Protein 5OL9 (pdb70)

Structure (mmCIF, N/CA/C/O backbone):
data_5OL9
#
_entry.id   5OL9
#
_cell.len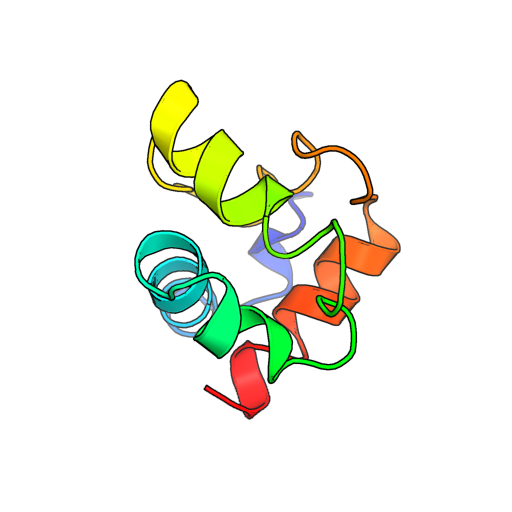gth_a   47.670
_cell.length_b   47.670
_cell.length_c   93.400
_cell.angle_alpha   90.00
_cell.angle_beta   90.00
_cell.angle_gamma   90.00
#
_symmetry.space_group_name_H-M   'P 43 21 2'
#
loop_
_entity.id
_entity.type
_entity.pdbx_description
1 polymer 'Transcription elongation factor, mitochondrial'
2 non-polymer 'ACETATE ION'
3 water water
#
loop_
_atom_site.group_PDB
_atom_site.id
_atom_site.type_symbol
_atom_site.label_atom_id
_atom_site.label_alt_id
_atom_site.label_comp_id
_atom_site.label_asym_id
_atom_site.label_entity_id
_atom_site.label_seq_id
_atom_site.pdbx_PDB_ins_code
_atom_site.Cartn_x
_atom_site.Cartn_y
_atom_site.Cartn_z
_atom_site.occupancy
_atom_site.B_iso_or_equiv
_atom_site.auth_seq_id
_atom_site.auth_comp_id
_atom_site.auth_asym_id
_atom_site.auth_atom_id
_atom_site.pdbx_PDB_model_num
ATOM 1 N N . PRO A 1 23 ? 37.440 23.707 -2.487 1.00 70.37 57 PRO A N 1
ATOM 2 C CA . PRO A 1 23 ? 38.043 22.482 -1.957 1.00 67.43 57 PRO A CA 1
ATOM 3 C C . PRO A 1 23 ? 39.029 21.876 -2.945 1.00 61.34 57 PRO A C 1
ATOM 4 O O . PRO A 1 23 ? 39.737 20.935 -2.593 1.00 63.58 57 PRO A O 1
ATOM 8 N N . GLU A 1 24 ? 39.060 22.401 -4.173 1.00 84.38 58 GLU A N 1
ATOM 9 C CA . GLU A 1 24 ? 40.077 21.975 -5.130 1.00 75.84 58 GLU A CA 1
ATOM 10 C C . GLU A 1 24 ? 41.476 22.265 -4.613 1.00 49.91 58 GLU A C 1
ATOM 11 O O . GLU A 1 24 ? 42.437 21.584 -4.990 1.00 41.90 58 GLU A O 1
ATOM 23 N N . ASN A 1 25 ? 41.616 23.278 -3.764 1.00 42.85 59 ASN A N 1
ATOM 24 C CA . ASN A 1 25 ? 42.900 23.646 -3.189 1.00 30.92 59 ASN A CA 1
ATOM 25 C C . ASN A 1 25 ? 43.039 23.158 -1.753 1.00 25.52 59 ASN A C 1
ATOM 26 O O . ASN A 1 25 ? 44.007 23.516 -1.069 1.00 30.13 59 ASN A O 1
ATOM 37 N N . ALA A 1 26 ? 42.126 22.308 -1.309 1.00 26.64 60 ALA A N 1
ATOM 38 C CA . ALA A 1 26 ? 42.152 21.853 0.065 1.00 29.33 60 ALA A CA 1
ATOM 39 C C . ALA A 1 26 ? 43.308 20.894 0.310 1.00 26.43 60 ALA A C 1
ATOM 40 O O . ALA A 1 26 ? 43.724 20.123 -0.560 1.00 24.32 60 ALA A O 1
ATOM 47 N N . LEU A 1 27 ? 43.813 20.951 1.539 1.00 23.17 61 LEU A N 1
ATOM 48 C CA . LEU A 1 27 ? 44.779 19.984 2.028 1.00 22.30 61 LEU A CA 1
ATOM 49 C C . LEU A 1 27 ? 44.329 18.559 1.729 1.00 20.30 61 LEU A C 1
ATOM 50 O O . LEU A 1 27 ? 45.141 17.687 1.395 1.00 21.46 61 LEU A O 1
ATOM 66 N N . ASP A 1 28 ? 43.028 18.310 1.833 1.00 19.68 62 ASP A N 1
ATOM 67 C CA . ASP A 1 28 ? 42.482 16.975 1.616 1.00 19.03 62 ASP A CA 1
ATOM 68 C C . ASP A 1 28 ? 42.786 16.437 0.229 1.00 21.11 62 ASP A C 1
ATOM 69 O O . ASP A 1 28 ? 42.808 15.214 0.035 1.00 21.93 62 ASP A O 1
ATOM 78 N N . LYS A 1 29 ? 43.000 17.317 -0.755 1.00 20.09 63 LYS A N 1
ATOM 79 C CA . LYS A 1 29 ? 43.263 16.846 -2.110 1.00 21.62 63 LYS A CA 1
ATOM 80 C C . LYS A 1 29 ? 44.624 16.184 -2.256 1.00 21.42 63 LYS A C 1
ATOM 81 O O . LYS A 1 29 ? 44.896 15.585 -3.304 1.00 23.36 63 LYS A O 1
ATOM 100 N N . LEU A 1 30 ? 45.479 16.278 -1.254 1.00 19.87 64 LEU A N 1
ATOM 101 C CA . LEU A 1 30 ? 46.748 15.583 -1.256 1.00 19.69 64 LEU A CA 1
ATOM 102 C C . LEU A 1 30 ? 46.611 14.101 -0.930 1.00 21.27 64 LEU A C 1
ATOM 103 O O . LEU A 1 30 ? 47.615 13.384 -1.003 1.00 22.52 64 LEU A O 1
ATOM 119 N N . PHE A 1 31 ? 45.399 13.630 -0.585 1.00 21.31 65 PHE A N 1
ATOM 120 C CA . PHE A 1 31 ? 45.153 12.262 -0.154 1.00 23.17 65 PHE A CA 1
ATOM 121 C C . PHE A 1 31 ? 44.009 11.677 -0.965 1.00 21.60 65 PHE A C 1
ATOM 122 O O . PHE A 1 31 ? 43.085 12.388 -1.375 1.00 24.29 65 PHE A O 1
ATOM 139 N N . SER A 1 32 ? 44.040 10.364 -1.167 1.00 21.70 66 SER A N 1
ATOM 140 C CA . SER A 1 32 ? 42.879 9.726 -1.771 1.00 24.21 66 SER A CA 1
ATOM 141 C C . SER A 1 32 ? 41.732 9.681 -0.761 1.00 21.01 66 SER A C 1
ATOM 142 O O . SER A 1 32 ? 41.918 9.898 0.443 1.00 20.60 66 SER A O 1
ATOM 150 N N . SER A 1 33 ? 40.524 9.376 -1.242 1.00 25.90 67 SER A N 1
ATOM 151 C CA A SER A 1 33 ? 39.368 9.290 -0.352 0.59 26.11 67 SER A CA 1
ATOM 152 C CA B SER A 1 33 ? 39.374 9.300 -0.346 0.41 26.51 67 SER A CA 1
ATOM 153 C C . SER A 1 33 ? 39.584 8.241 0.726 1.00 23.53 67 SER A C 1
ATOM 154 O O . SER A 1 33 ? 39.255 8.461 1.893 1.00 22.01 67 SER A O 1
ATOM 169 N N . GLU A 1 34 ? 40.152 7.102 0.362 1.00 24.73 68 GLU A N 1
ATOM 170 C CA . GLU A 1 34 ? 40.375 6.062 1.361 1.00 27.35 68 GLU A CA 1
ATOM 171 C C . GLU A 1 34 ? 41.453 6.466 2.359 1.00 24.63 68 GLU A C 1
ATOM 172 O O . GLU A 1 34 ? 41.344 6.145 3.548 1.00 24.80 68 GLU A O 1
ATOM 184 N N . GLN A 1 35 ? 42.516 7.129 1.898 1.00 23.21 69 GLN A N 1
ATOM 185 C CA . GLN A 1 35 ? 43.548 7.609 2.817 1.00 21.42 69 GLN A CA 1
ATOM 186 C C . GLN A 1 35 ? 42.962 8.619 3.789 1.00 16.70 69 GLN A C 1
ATOM 187 O O . GLN A 1 35 ? 43.204 8.562 5.002 1.00 17.51 69 GLN A O 1
ATOM 201 N N . GLN A 1 36 ? 42.167 9.547 3.272 1.00 17.86 70 GLN A N 1
ATOM 202 C CA . GLN A 1 36 ? 41.503 10.542 4.097 1.00 18.10 70 GLN A CA 1
ATOM 203 C C . GLN A 1 36 ? 40.622 9.881 5.137 1.00 16.63 70 GLN A C 1
ATOM 204 O O . GLN A 1 36 ? 40.668 10.235 6.321 1.00 16.00 70 GLN A O 1
ATOM 218 N N . ALA A 1 37 ? 39.819 8.904 4.725 1.00 18.36 71 ALA A N 1
ATOM 219 C CA . ALA A 1 37 ? 38.945 8.223 5.679 1.00 21.78 71 ALA A CA 1
ATOM 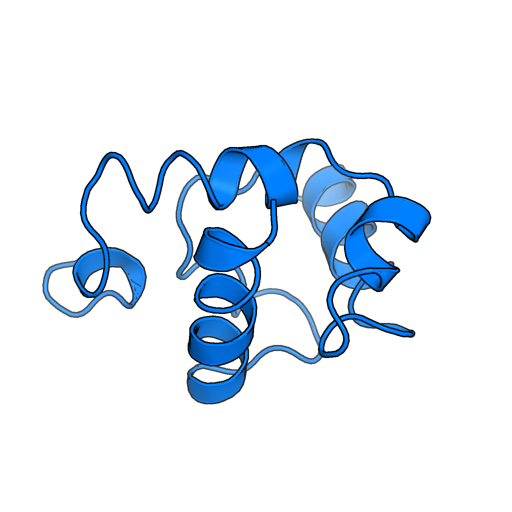220 C C . ALA A 1 37 ? 39.741 7.558 6.787 1.00 20.00 71 ALA A C 1
ATOM 221 O O . ALA A 1 37 ? 39.321 7.563 7.951 1.00 19.66 71 ALA A O 1
ATOM 228 N N . SER A 1 38 ? 40.878 6.960 6.446 1.00 18.40 72 SER A N 1
ATOM 229 C CA A SER A 1 38 ? 41.653 6.260 7.462 0.20 20.51 72 SER A CA 1
ATOM 230 C CA B SER A 1 38 ? 41.697 6.266 7.439 0.48 19.86 72 SER A CA 1
ATOM 231 C CA C SER A 1 38 ? 41.691 6.264 7.440 0.32 20.14 72 SER A CA 1
ATOM 232 C C . SER A 1 38 ? 42.224 7.236 8.478 1.00 16.72 72 SER A C 1
ATOM 233 O O . SER A 1 38 ? 42.219 6.942 9.692 1.00 17.87 72 SER A O 1
ATOM 255 N N . ILE A 1 39 ? 42.693 8.402 8.024 1.00 14.92 73 ILE A N 1
ATOM 256 C CA . ILE A 1 39 ? 43.228 9.395 8.944 1.00 13.07 73 ILE A CA 1
ATOM 257 C C . ILE A 1 39 ? 42.108 9.960 9.804 1.00 13.85 73 ILE A C 1
ATOM 258 O O . ILE A 1 39 ? 42.262 10.092 11.030 1.00 13.95 73 ILE A O 1
ATOM 274 N N . LEU A 1 40 ? 40.979 10.323 9.189 1.00 15.76 74 LEU A N 1
ATOM 275 C CA . LEU A 1 40 ? 39.869 10.886 9.947 1.00 16.23 74 LEU A CA 1
ATOM 276 C C . LEU A 1 40 ? 39.399 9.916 11.012 1.00 15.92 74 LEU A C 1
ATOM 277 O O . LEU A 1 40 ? 39.026 10.337 12.112 1.00 16.01 74 LEU A O 1
ATOM 293 N N . HIS A 1 41 ? 39.396 8.617 10.712 1.00 16.40 75 HIS A N 1
ATOM 294 C CA . HIS A 1 41 ? 38.934 7.647 11.697 1.00 17.22 75 HIS A CA 1
ATOM 295 C C . HIS A 1 41 ? 39.777 7.750 12.963 1.00 18.09 75 HIS A C 1
ATOM 296 O O . HIS A 1 41 ? 39.252 7.764 14.090 1.00 16.79 75 HIS A O 1
ATOM 310 N N . VAL A 1 42 ? 41.092 7.837 12.803 1.00 15.99 76 VAL A N 1
ATOM 311 C CA . VAL A 1 42 ? 41.979 7.939 13.961 1.00 14.28 76 VAL A CA 1
ATOM 312 C C . VAL A 1 42 ? 41.736 9.246 14.691 1.00 15.21 76 VAL A C 1
ATOM 313 O O . VAL A 1 42 ? 41.602 9.272 15.926 1.00 15.29 76 VAL A O 1
ATOM 326 N N . LEU A 1 43 ? 41.669 10.355 13.956 1.00 14.31 77 LEU A N 1
ATOM 327 C CA . LEU A 1 43 ? 41.471 11.646 14.599 1.00 15.89 77 LEU A CA 1
ATOM 328 C C . LEU A 1 43 ? 40.169 11.676 15.378 1.00 15.07 77 LEU A C 1
ATOM 329 O O . LEU A 1 43 ? 40.060 12.397 16.373 1.00 17.09 77 LEU A O 1
ATOM 345 N N . ASN A 1 44 ? 39.179 10.897 14.967 1.00 15.11 78 ASN A N 1
ATOM 346 C CA . ASN A 1 44 ? 37.859 10.961 15.564 1.00 15.30 78 ASN A CA 1
ATOM 347 C C . ASN A 1 44 ? 37.631 9.930 16.655 1.00 17.85 78 ASN A C 1
ATOM 348 O O . ASN A 1 44 ? 36.622 10.020 17.375 1.00 20.77 78 ASN A O 1
ATOM 359 N N . THR A 1 45 ? 38.528 8.971 16.817 1.00 16.06 79 THR A N 1
ATOM 360 C CA . THR A 1 45 ? 38.306 7.893 17.772 1.00 17.74 79 THR A CA 1
ATOM 361 C C . THR A 1 45 ? 39.453 7.655 18.726 1.00 16.60 79 THR A C 1
ATOM 362 O O . THR A 1 45 ? 39.218 7.095 19.793 1.00 19.21 79 THR A O 1
ATOM 373 N N . ALA A 1 46 ? 40.663 8.087 18.429 1.00 14.86 80 ALA A N 1
ATOM 374 C CA . ALA A 1 46 ? 41.798 7.747 19.281 1.00 15.48 80 ALA A CA 1
ATOM 375 C C . ALA A 1 46 ? 41.784 8.558 20.574 1.00 14.93 80 ALA A C 1
ATOM 376 O O . ALA A 1 46 ? 41.364 9.704 20.603 1.00 15.84 80 ALA A O 1
ATOM 383 N N . SER A 1 47 ? 42.253 7.932 21.657 1.00 15.20 81 SER A N 1
ATOM 384 C CA . SER A 1 47 ? 42.469 8.640 22.911 1.00 15.93 81 SER A CA 1
ATOM 385 C C . SER A 1 47 ? 43.727 9.518 22.828 1.00 15.77 81 SER A C 1
ATOM 386 O O . SER A 1 47 ? 44.545 9.416 21.914 1.00 15.24 81 SER A O 1
ATOM 394 N N . THR A 1 48 ? 43.911 10.408 23.809 1.00 16.64 82 THR A N 1
ATOM 395 C CA . THR A 1 48 ? 45.140 11.193 23.827 1.00 17.05 82 THR A CA 1
ATOM 396 C C . THR A 1 48 ? 46.357 10.290 23.907 1.00 17.94 82 THR A C 1
ATOM 397 O O . THR A 1 48 ? 47.365 10.546 23.244 1.00 20.03 82 THR A O 1
ATOM 408 N N . LYS A 1 49 ? 46.281 9.213 24.696 1.00 19.12 83 LYS A N 1
ATOM 409 C CA . LYS A 1 49 ? 47.402 8.283 24.803 1.00 20.93 83 LYS A CA 1
ATOM 410 C C . LYS A 1 49 ? 47.721 7.640 23.454 1.00 20.56 83 LYS A C 1
ATOM 411 O O . LYS A 1 49 ? 48.894 7.524 23.065 1.00 22.84 83 LYS A O 1
ATOM 430 N N . GLU A 1 50 ? 46.691 7.212 22.728 1.00 18.29 84 GLU A N 1
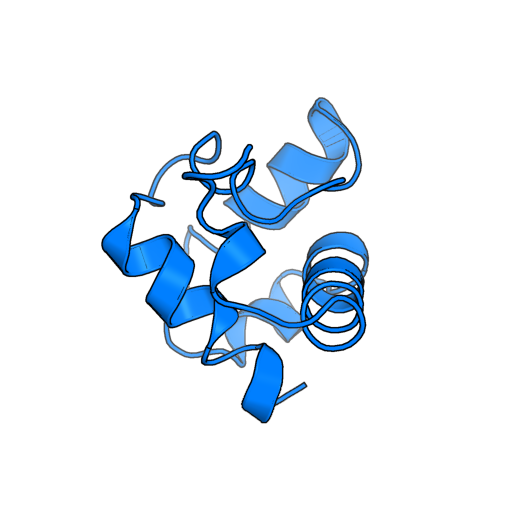ATOM 431 C CA . GLU A 1 50 ? 46.888 6.625 21.412 1.00 18.33 84 GLU A CA 1
ATOM 432 C C . GLU A 1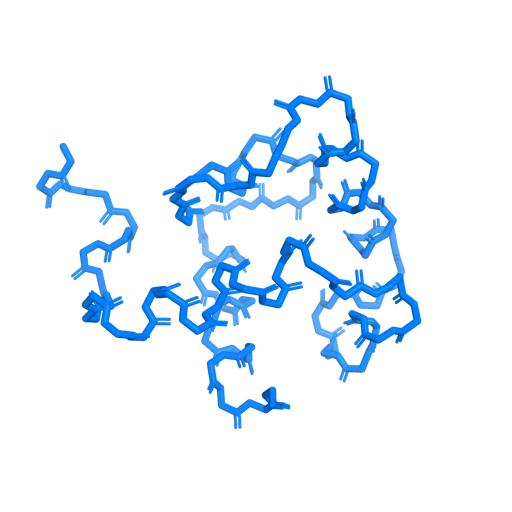 50 ? 47.451 7.646 20.439 1.00 17.60 84 GLU A C 1
ATOM 433 O O . GLU A 1 50 ? 48.331 7.313 19.626 1.00 20.74 84 GLU A O 1
ATOM 445 N N . LEU A 1 51 ? 46.967 8.890 20.494 1.00 15.77 85 LEU A N 1
ATOM 446 C CA . LEU A 1 51 ? 47.498 9.909 19.592 1.00 15.55 85 LEU A CA 1
ATOM 447 C C . LEU A 1 51 ? 48.960 10.214 19.888 1.00 18.11 85 LEU A C 1
ATOM 448 O O . LEU A 1 51 ? 49.726 10.529 18.971 1.00 18.32 85 LEU A O 1
ATOM 464 N N . GLU A 1 52 ? 49.371 10.146 21.147 1.00 20.10 86 GLU A N 1
ATOM 465 C CA . GLU A 1 52 ? 50.748 10.465 21.485 1.00 22.30 86 GLU A CA 1
ATOM 466 C C . GLU A 1 52 ? 51.731 9.432 20.972 1.00 23.07 86 GLU A C 1
ATOM 467 O O . GLU A 1 52 ? 52.939 9.686 21.015 1.00 27.26 86 GLU A O 1
ATOM 479 N N . ALA A 1 53 ? 51.255 8.291 20.486 1.00 23.27 87 ALA A N 1
ATOM 480 C CA . ALA A 1 53 ? 52.127 7.364 19.776 1.00 26.17 87 ALA A CA 1
ATOM 481 C C . ALA A 1 53 ? 52.653 7.943 18.468 1.00 24.68 87 ALA A C 1
ATOM 482 O O . ALA A 1 53 ? 53.712 7.519 17.995 1.00 28.05 87 ALA A O 1
ATOM 489 N N . PHE A 1 54 ? 51.960 8.913 17.890 1.00 20.51 88 PHE A N 1
ATOM 490 C CA . PHE A 1 54 ? 52.468 9.649 16.737 1.00 17.88 88 PHE A CA 1
ATOM 491 C C . PHE A 1 54 ? 53.342 10.769 17.280 1.00 18.66 88 PHE A C 1
ATOM 492 O O . PHE A 1 54 ? 52.852 11.676 17.949 1.00 18.57 88 PHE A O 1
ATOM 509 N N . ARG A 1 55 ? 54.649 10.711 17.000 1.00 17.25 89 ARG A N 1
ATOM 510 C CA . ARG A 1 55 ? 55.606 11.589 17.657 1.00 18.41 89 ARG A CA 1
ATOM 511 C C . ARG A 1 55 ? 55.234 13.067 17.568 1.00 19.54 89 ARG A C 1
ATOM 512 O O . ARG A 1 55 ? 55.446 13.834 18.512 1.00 19.94 89 ARG A O 1
ATOM 533 N N . LEU A 1 56 ? 54.744 13.509 16.413 1.00 18.31 90 LEU A N 1
ATOM 534 C CA . LEU A 1 56 ? 54.403 14.912 16.244 1.00 17.62 90 LEU A CA 1
ATOM 535 C C . LEU A 1 56 ? 53.245 15.366 17.110 1.00 17.65 90 LEU A C 1
ATOM 536 O O . LEU A 1 56 ? 53.035 16.582 17.240 1.00 20.12 90 LEU A O 1
ATOM 552 N N . LEU A 1 57 ? 52.488 14.441 17.675 1.00 16.16 91 LEU A N 1
ATOM 553 C CA . LEU A 1 57 ? 51.336 14.789 18.503 1.00 16.72 91 LEU A CA 1
ATOM 554 C C . LEU A 1 57 ? 51.638 14.708 19.984 1.00 19.12 91 LEU A C 1
ATOM 555 O O . LEU A 1 57 ? 50.755 14.988 20.798 1.00 19.19 91 LEU A O 1
ATOM 571 N N . ARG A 1 58 ? 52.857 14.359 20.377 1.00 18.22 92 ARG A N 1
ATOM 572 C CA A ARG A 1 58 ? 53.132 14.237 21.797 0.54 22.22 92 ARG A CA 1
ATOM 573 C CA B ARG A 1 58 ? 53.125 14.230 21.795 0.46 22.39 92 ARG A CA 1
ATOM 574 C C . ARG A 1 58 ? 52.939 15.588 22.461 1.00 22.44 92 ARG A C 1
ATOM 575 O O . ARG A 1 58 ? 53.303 16.629 21.912 1.00 21.08 92 ARG A O 1
ATOM 614 N N . GLY A 1 59 ? 52.314 15.575 23.631 1.00 23.69 93 GLY A N 1
ATOM 615 C CA . GLY A 1 59 ? 52.089 16.814 24.340 1.00 25.09 93 GLY A CA 1
ATOM 616 C C . GLY A 1 59 ? 50.739 17.435 24.077 1.00 19.67 93 GLY A C 1
ATOM 617 O O . GLY A 1 59 ? 49.729 16.742 23.936 1.00 20.71 93 GLY A O 1
ATOM 621 N N . ARG A 1 60 ? 50.720 18.763 23.998 1.00 18.78 94 ARG A N 1
ATOM 622 C CA . ARG A 1 60 ? 49.455 19.484 23.920 1.00 16.64 94 ARG A CA 1
ATOM 623 C C . ARG A 1 60 ? 48.645 19.170 22.661 1.00 18.04 94 ARG A C 1
ATOM 624 O O . ARG A 1 60 ? 47.416 19.225 22.707 1.00 17.62 94 ARG A O 1
ATOM 645 N N . ARG A 1 61 ? 49.294 18.879 21.519 1.00 15.83 95 ARG A N 1
ATOM 646 C CA . ARG A 1 61 ? 48.536 18.636 20.296 1.00 15.18 95 ARG A CA 1
ATOM 647 C C . ARG A 1 61 ? 47.532 17.502 20.467 1.00 14.91 95 ARG A C 1
ATOM 648 O O . ARG A 1 61 ? 46.430 17.564 19.926 1.00 14.87 95 ARG A O 1
ATOM 669 N N . SER A 1 62 ? 47.905 16.439 21.171 1.00 15.57 96 SER A N 1
ATOM 670 C CA A SER A 1 62 ? 46.987 15.317 21.332 0.43 15.31 96 SER A CA 1
ATOM 671 C CA B SER A 1 62 ? 47.000 15.307 21.355 0.57 15.09 96 SER A CA 1
ATOM 672 C C . SER A 1 62 ? 45.753 15.715 22.132 1.00 16.22 96 SER A C 1
ATOM 673 O O . SER A 1 62 ? 44.621 15.413 21.732 1.00 16.36 96 SER A O 1
ATOM 688 N N . ILE A 1 63 ? 45.948 16.409 23.258 1.00 17.04 97 ILE A N 1
ATOM 689 C CA . ILE A 1 63 ? 44.829 16.925 24.036 1.00 19.46 97 ILE A CA 1
ATOM 690 C C . ILE A 1 63 ? 43.965 17.853 23.194 1.00 16.95 97 ILE A C 1
ATOM 691 O O . ILE A 1 63 ? 42.729 17.847 23.288 1.00 17.89 97 ILE A O 1
ATOM 696 N N . ASN A 1 64 ? 44.607 18.690 22.381 1.00 16.70 98 ASN A N 1
ATOM 697 C C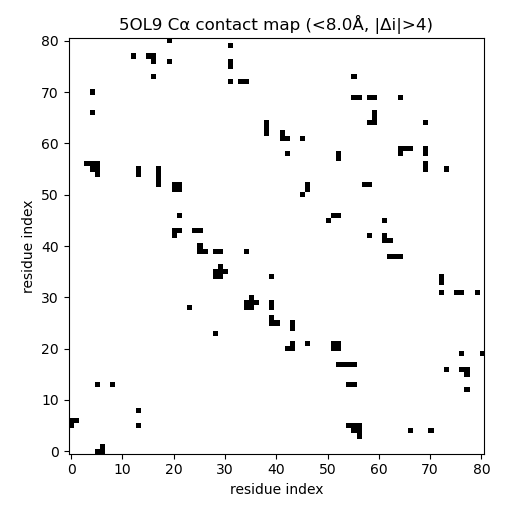A . ASN A 1 64 ? 43.869 19.645 21.560 1.00 16.69 98 ASN A CA 1
ATOM 698 C C . ASN A 1 64 ? 42.953 18.952 20.558 1.00 15.12 98 ASN A C 1
ATOM 699 O O . ASN A 1 64 ? 41.804 19.365 20.366 1.00 16.91 98 ASN A O 1
ATOM 710 N N . ILE A 1 65 ? 43.429 17.882 19.938 1.00 14.44 99 ILE A N 1
ATOM 711 C CA . ILE A 1 65 ? 42.598 17.158 18.986 1.00 14.63 99 ILE A CA 1
ATOM 712 C C . ILE A 1 65 ? 41.371 16.611 19.680 1.00 14.33 99 ILE A C 1
ATOM 713 O O . ILE A 1 65 ? 40.238 16.803 19.222 1.00 17.10 99 ILE A O 1
ATOM 729 N N . VAL A 1 66 ? 41.569 15.956 20.833 1.00 15.65 100 VAL A N 1
ATOM 730 C CA . VAL A 1 66 ? 40.457 15.313 21.514 1.00 18.69 100 VAL A CA 1
ATOM 731 C C . VAL A 1 66 ? 39.466 16.353 22.023 1.00 18.65 100 VAL A C 1
ATOM 732 O O . VAL A 1 66 ? 38.254 16.187 21.873 1.00 20.12 100 VAL A O 1
ATOM 745 N N . GLU A 1 67 ? 39.953 17.452 22.614 1.00 20.07 101 GLU A N 1
ATOM 746 C CA . GLU A 1 67 ? 39.038 18.467 23.122 1.00 20.62 101 GLU A CA 1
ATOM 747 C C . GLU A 1 67 ? 38.324 19.191 21.994 1.00 21.45 101 GLU A C 1
ATOM 748 O O . GLU A 1 67 ? 37.142 19.521 22.114 1.00 22.33 101 GLU A O 1
ATOM 760 N N . HIS A 1 68 ? 39.018 19.448 20.886 1.00 19.49 102 HIS A N 1
ATOM 761 C CA . HIS A 1 68 ? 38.349 20.115 19.776 1.00 20.27 102 HIS A CA 1
ATOM 762 C C . HIS A 1 68 ? 37.227 19.251 19.230 1.00 18.64 102 HIS A C 1
ATOM 763 O O . HIS A 1 68 ? 36.123 19.752 18.967 1.00 21.54 102 HIS A O 1
ATOM 777 N N . ARG A 1 69 ? 37.471 17.951 19.072 1.00 20.11 103 ARG A N 1
ATOM 778 C CA . ARG A 1 69 ? 36.413 17.112 18.534 1.00 21.21 103 ARG A CA 1
ATOM 779 C C . ARG A 1 69 ? 35.236 17.006 19.494 1.00 23.50 103 ARG A C 1
ATOM 780 O O . ARG A 1 69 ? 34.103 16.793 19.056 1.00 26.15 103 ARG A O 1
ATOM 801 N N . GLU A 1 70 ? 35.482 17.147 20.795 1.00 25.38 104 GLU A N 1
ATOM 802 C CA . GLU A 1 70 ? 34.376 17.125 21.748 1.00 26.92 104 GLU A CA 1
ATOM 803 C C . GLU A 1 70 ? 33.572 18.423 21.728 1.00 28.26 104 GLU A C 1
ATOM 804 O O . GLU A 1 70 ? 32.345 18.386 21.861 1.00 31.21 104 GLU A O 1
ATOM 816 N N . ASN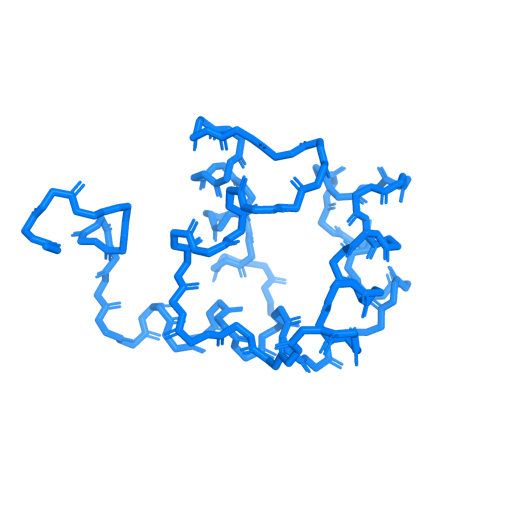 A 1 71 ? 34.215 19.580 21.541 1.00 25.65 105 ASN A N 1
ATOM 817 C CA . ASN A 1 71 ? 33.478 20.842 21.583 1.00 27.51 105 ASN A CA 1
ATOM 818 C C . ASN A 1 71 ? 32.930 21.274 20.237 1.00 26.25 105 ASN A C 1
ATOM 819 O O . ASN A 1 71 ? 31.972 22.056 20.197 1.00 30.11 105 ASN A O 1
ATOM 830 N N . PHE A 1 72 ? 33.527 20.808 19.154 1.00 23.34 106 PHE A N 1
ATOM 831 C CA . PHE A 1 72 ? 33.124 21.207 17.817 1.00 23.26 106 PHE A CA 1
ATOM 832 C C . PHE A 1 72 ? 32.661 20.037 16.964 1.00 26.13 106 PHE A C 1
ATOM 833 O O . PHE A 1 72 ? 32.080 20.271 15.895 1.00 30.62 106 PHE A O 1
ATOM 850 N N . GLY A 1 73 ? 32.861 18.801 17.411 1.00 23.94 107 GLY A N 1
ATOM 851 C CA . GLY A 1 73 ? 32.409 17.647 16.673 1.00 26.41 107 GLY A CA 1
ATOM 852 C C . GLY A 1 73 ? 33.521 16.935 15.933 1.00 21.20 107 GLY A C 1
ATOM 853 O O . GLY A 1 73 ? 34.635 17.455 15.781 1.00 20.42 107 GLY A O 1
ATOM 857 N N . PRO A 1 74 ? 33.233 15.725 15.441 1.00 17.89 108 PRO A N 1
ATOM 858 C CA . PRO A 1 74 ? 34.234 14.962 14.687 1.00 17.76 108 PRO A CA 1
ATOM 859 C C . PRO A 1 74 ? 34.693 15.701 13.439 1.00 16.88 108 PRO A C 1
ATOM 860 O O . PRO A 1 74 ? 33.916 16.416 12.799 1.00 18.07 108 PRO A O 1
ATOM 871 N N . PHE A 1 75 ? 35.950 15.479 13.089 1.00 16.31 109 PHE A N 1
ATOM 872 C CA . PHE A 1 75 ? 36.510 16.080 11.890 1.00 16.11 109 PHE A CA 1
ATOM 873 C C . PHE A 1 75 ? 35.864 15.456 10.660 1.00 16.04 109 PHE A C 1
ATOM 874 O O . PHE A 1 75 ? 35.841 14.230 10.517 1.00 17.12 109 PHE A O 1
ATOM 891 N N . GLN A 1 76 ? 35.339 16.303 9.769 1.00 17.24 110 GLN A N 1
ATOM 892 C CA . GLN A 1 76 ? 34.741 15.872 8.508 1.00 16.80 110 GLN A CA 1
ATOM 893 C C . GLN A 1 76 ? 35.725 15.953 7.350 1.00 17.54 110 GLN A C 1
ATOM 894 O O . GLN A 1 76 ? 35.436 15.425 6.265 1.00 19.45 110 GLN A O 1
ATOM 908 N N . ASN A 1 77 ? 36.860 16.613 7.561 1.00 16.90 111 ASN A N 1
ATOM 909 C CA . ASN A 1 77 ? 37.901 16.749 6.553 1.00 15.46 111 ASN A CA 1
ATOM 910 C C . ASN A 1 77 ? 39.190 17.074 7.286 1.00 16.67 111 ASN A C 1
ATOM 911 O O . ASN A 1 77 ? 39.177 17.436 8.472 1.00 17.18 111 ASN A O 1
ATOM 922 N N . LEU A 1 78 ? 40.311 16.912 6.589 1.00 17.40 112 LEU A N 1
ATOM 923 C CA . LEU A 1 78 ? 41.615 17.117 7.198 1.00 16.89 112 LEU A CA 1
ATOM 924 C C . LEU A 1 78 ? 41.968 18.585 7.319 1.00 17.31 112 LEU A C 1
ATOM 925 O O . LEU A 1 78 ? 42.670 18.964 8.272 1.00 18.54 112 LEU A O 1
ATOM 941 N N . GLU A 1 79 ? 41.504 19.411 6.392 1.00 18.13 113 GLU A N 1
ATOM 942 C CA . GLU A 1 79 ? 41.737 20.846 6.504 1.00 19.31 113 GLU A CA 1
ATOM 943 C C . GLU A 1 79 ? 41.258 21.399 7.832 1.00 19.96 113 GLU A C 1
ATOM 944 O O . GLU A 1 79 ? 41.842 22.359 8.352 1.00 22.33 113 GLU A O 1
ATOM 956 N N . SER A 1 80 ? 40.206 20.805 8.404 1.00 21.11 114 SER A N 1
ATOM 957 C CA A SER A 1 80 ? 39.670 21.329 9.653 0.41 23.77 114 SER A CA 1
ATOM 958 C CA B SER A 1 80 ? 39.644 21.251 9.676 0.59 24.69 114 SER A CA 1
ATOM 959 C C . SER A 1 80 ? 40.643 21.201 10.825 1.00 20.09 114 SER A C 1
ATOM 960 O O . SER A 1 80 ? 40.437 21.869 11.845 1.00 23.88 114 SER A O 1
ATOM 975 N N . LEU A 1 81 ? 41.691 20.388 10.711 1.00 19.93 115 LEU A N 1
ATOM 976 C CA . LEU A 1 81 ? 42.728 20.370 11.731 1.00 18.03 115 LEU A CA 1
ATOM 977 C C . LEU A 1 81 ? 43.410 21.729 11.882 1.00 21.83 115 LEU A C 1
ATOM 978 O O . LEU A 1 81 ? 43.943 22.026 12.963 1.00 21.23 115 LEU A O 1
ATOM 994 N N . MET A 1 82 ? 43.385 22.572 10.850 1.00 22.41 116 MET A N 1
ATOM 995 C CA A MET A 1 82 ? 43.973 23.890 11.029 0.72 24.84 116 MET A CA 1
ATOM 996 C CA B MET A 1 82 ? 43.904 23.939 10.940 0.28 25.48 116 MET A CA 1
ATOM 997 C C . MET A 1 82 ? 43.166 24.776 11.964 1.00 24.98 116 MET A C 1
ATOM 998 O O . MET A 1 82 ? 43.638 25.864 12.317 1.00 27.78 116 MET A O 1
ATOM 1007 N N . ASN A 1 83 ? 41.977 24.350 12.372 1.00 23.66 117 ASN A N 1
ATOM 1008 C CA . ASN A 1 83 ? 41.198 25.083 13.360 1.00 26.01 117 ASN A CA 1
ATOM 1009 C C . ASN A 1 83 ? 41.621 24.758 14.777 1.00 23.10 117 ASN A C 1
ATOM 1010 O O . ASN A 1 83 ? 41.094 25.364 15.719 1.00 26.76 117 ASN A O 1
ATOM 1021 N N . VAL A 1 84 ? 42.565 23.849 14.937 1.00 20.44 118 VAL A N 1
ATOM 1022 C CA . VAL A 1 84 ? 42.985 23.379 16.243 1.00 20.56 118 VAL A CA 1
ATOM 1023 C C . VAL A 1 84 ? 44.267 24.111 16.609 1.00 21.09 118 VAL A C 1
ATOM 1024 O O . VAL A 1 84 ? 45.199 24.141 15.7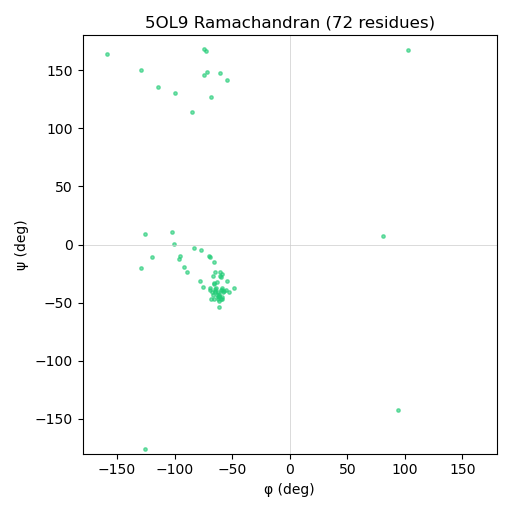93 1.00 20.64 118 VAL A O 1
ATOM 1037 N N . PRO A 1 85 ? 44.364 24.694 17.802 1.00 21.73 119 PRO A N 1
ATOM 1038 C CA . PRO A 1 85 ? 45.615 25.333 18.210 1.00 23.25 119 PRO A CA 1
ATOM 1039 C C . PRO A 1 85 ? 46.791 24.375 18.099 1.00 20.06 119 PRO A C 1
ATOM 1040 O O . PRO A 1 85 ? 46.679 23.177 18.384 1.00 18.94 119 PRO A O 1
ATOM 1051 N N . LEU A 1 86 ? 47.929 24.924 17.661 1.00 21.17 120 LEU A N 1
ATOM 1052 C CA . LEU A 1 86 ? 49.209 24.234 17.463 1.00 20.44 120 LEU A CA 1
ATOM 1053 C C . LEU A 1 86 ? 49.278 23.481 16.143 1.00 20.45 120 LEU A C 1
ATOM 1054 O O . LEU A 1 86 ? 50.247 22.749 15.913 1.00 22.38 120 LEU A O 1
ATOM 1070 N N . PHE A 1 87 ? 48.291 23.634 15.270 1.00 19.74 121 PHE A N 1
ATOM 1071 C CA . PHE A 1 87 ? 48.343 23.071 13.934 1.00 18.79 121 PHE A CA 1
ATOM 1072 C C . PHE A 1 87 ? 48.391 24.215 12.929 1.00 24.55 121 PHE A C 1
ATOM 1073 O O . PHE A 1 87 ? 47.712 25.234 13.089 1.00 29.68 121 PHE A O 1
ATOM 1090 N N . LYS A 1 88 ? 49.263 24.075 11.941 1.00 24.28 122 LYS A N 1
ATOM 1091 C CA . LYS A 1 88 ? 49.322 24.967 10.796 1.00 26.08 122 LYS A CA 1
ATOM 1092 C C . LYS A 1 88 ? 49.219 24.091 9.556 1.00 27.90 122 LYS A C 1
ATOM 1093 O O . LYS A 1 88 ? 49.037 22.882 9.655 1.00 24.23 122 LYS A O 1
ATOM 1112 N N . TYR A 1 89 ? 49.332 24.686 8.372 1.00 28.69 123 TYR A N 1
ATOM 1113 C CA . TYR A 1 89 ? 49.209 23.877 7.159 1.00 30.73 123 TYR A CA 1
ATOM 1114 C C . TYR A 1 89 ? 50.293 22.804 7.093 1.00 28.62 123 TYR A C 1
ATOM 1115 O O . TYR A 1 89 ? 50.000 21.619 6.931 1.00 25.95 123 TYR A O 1
ATOM 1133 N N . LYS A 1 90 ? 51.555 23.198 7.220 1.00 31.70 124 LYS A N 1
ATOM 1134 C CA . LYS A 1 90 ? 52.644 22.238 7.059 1.00 29.67 124 LYS A CA 1
ATOM 1135 C C . LYS A 1 90 ? 52.569 21.155 8.118 1.00 33.33 124 LYS A C 1
ATOM 1136 O O . LYS A 1 90 ? 52.653 19.960 7.816 1.00 31.02 124 LYS A O 1
ATOM 1155 N N . SER A 1 91 ? 52.379 21.554 9.368 1.00 30.27 125 SER A N 1
ATOM 1156 C CA . SER A 1 91 ? 52.306 20.566 10.432 1.00 27.57 125 SER A CA 1
ATOM 1157 C C . SER A 1 91 ? 51.082 19.674 10.290 1.00 26.47 125 SER A C 1
ATOM 1158 O O . SER A 1 91 ? 51.127 18.490 10.641 1.00 29.07 125 SER A O 1
ATOM 1166 N N . THR A 1 92 ? 49.969 20.205 9.794 1.00 25.02 126 THR A N 1
ATOM 1167 C CA . THR A 1 92 ? 48.824 19.339 9.553 1.00 22.96 126 THR A CA 1
ATOM 1168 C C . THR A 1 92 ? 49.158 18.257 8.530 1.00 23.20 126 THR A C 1
ATOM 1169 O O . THR A 1 92 ? 48.816 17.084 8.738 1.00 22.35 126 THR A O 1
ATOM 1180 N N . VAL A 1 93 ? 49.833 18.623 7.434 1.00 23.77 127 VAL A N 1
ATOM 1181 C CA . VAL A 1 93 ? 50.186 17.630 6.420 1.00 25.49 127 VAL A CA 1
ATOM 1182 C C . VAL A 1 93 ? 51.094 16.577 7.024 1.00 23.84 127 VAL A C 1
ATOM 1183 O O . VAL A 1 93 ? 50.940 15.376 6.771 1.00 23.57 127 VAL A O 1
ATOM 1196 N N . GLN A 1 94 ? 52.060 17.007 7.819 1.00 27.04 128 GLN A N 1
ATOM 1197 C CA . GLN A 1 94 ? 53.016 16.065 8.381 1.00 25.98 128 GLN A CA 1
ATOM 1198 C C . GLN A 1 94 ? 52.348 15.120 9.380 1.00 25.56 128 GLN A C 1
ATOM 1199 O O . GLN A 1 94 ? 52.631 13.916 9.388 1.00 24.67 128 GLN A O 1
ATOM 1213 N N . VAL A 1 95 ? 51.447 15.646 10.214 1.00 23.88 129 VAL A N 1
ATOM 1214 C CA . VAL A 1 95 ? 50.681 14.800 11.134 1.00 23.29 129 VAL A CA 1
ATOM 1215 C C . VAL A 1 95 ? 49.865 13.780 10.352 1.00 22.34 129 VAL A C 1
ATOM 1216 O O . VAL A 1 95 ? 49.846 12.587 10.684 1.00 23.07 129 VAL A O 1
ATOM 1229 N N . CYS A 1 96 ? 49.173 14.229 9.299 1.00 22.66 130 CYS A N 1
ATOM 1230 C CA . CYS A 1 96 ? 48.305 13.318 8.561 1.00 21.15 130 CYS A CA 1
ATOM 1231 C C . CYS A 1 96 ? 49.138 12.238 7.888 1.00 22.01 130 CYS A C 1
ATOM 1232 O O . CYS A 1 96 ? 48.740 11.070 7.835 1.00 21.91 130 CYS A O 1
ATOM 1240 N N . ASN A 1 97 ? 50.315 12.609 7.373 1.00 25.86 131 ASN A N 1
ATOM 1241 C CA . ASN A 1 97 ? 51.162 11.619 6.728 1.00 24.45 131 ASN A CA 1
ATOM 1242 C C . ASN A 1 97 ? 51.605 10.571 7.735 1.00 24.00 131 ASN A C 1
ATOM 1243 O O . ASN A 1 97 ? 51.629 9.371 7.432 1.00 25.87 131 ASN A O 1
ATOM 1254 N N . SER A 1 98 ? 51.881 10.989 8.973 1.00 24.20 132 SER A N 1
ATOM 1255 C CA A SER A 1 98 ? 52.292 10.038 9.992 0.51 24.94 132 SER A CA 1
ATOM 1256 C CA B SER A 1 98 ? 52.300 10.025 9.985 0.36 24.95 132 SER A CA 1
ATOM 1257 C CA C SER A 1 98 ? 52.295 10.035 9.999 0.13 26.03 132 SER A CA 1
ATOM 1258 C C . SER A 1 98 ? 51.147 9.116 10.403 1.00 25.48 132 SER A C 1
ATOM 1259 O O . SER A 1 98 ? 51.340 7.910 10.583 1.00 25.65 132 SER A O 1
ATOM 1281 N N . ILE A 1 99 ? 49.938 9.662 10.555 1.00 23.47 133 ILE A N 1
ATOM 1282 C CA . ILE A 1 99 ? 48.807 8.816 10.942 1.00 23.49 133 ILE A CA 1
ATOM 1283 C C . ILE A 1 99 ? 48.510 7.812 9.842 1.00 23.71 133 ILE A C 1
ATOM 1284 O O . ILE A 1 99 ? 48.191 6.644 10.093 1.00 24.62 133 ILE A O 1
ATOM 1300 N N . LEU A 1 100 ? 48.601 8.261 8.599 1.00 23.26 134 LEU A N 1
ATOM 1301 C CA . LEU A 1 100 ? 48.314 7.389 7.476 1.00 23.83 134 LEU A CA 1
ATOM 1302 C C . LEU A 1 100 ? 49.166 6.128 7.521 1.00 25.17 134 LEU A C 1
ATOM 1303 O O . LEU A 1 100 ? 48.684 5.036 7.218 1.00 26.09 134 LEU A O 1
ATOM 1319 N N . HIS A 1 101 ? 50.429 6.251 7.912 1.00 25.62 135 HIS A N 1
ATOM 1320 C CA . HIS A 1 101 ? 51.355 5.131 7.814 1.00 27.16 135 HIS A CA 1
ATOM 1321 C C . HIS A 1 101 ? 51.422 4.279 9.065 1.00 35.37 135 HIS A C 1
ATOM 1322 O O . HIS A 1 101 ? 51.869 3.128 8.990 1.00 38.12 135 HIS A O 1
ATOM 1336 N N . HIS A 1 102 ? 50.997 4.798 10.208 1.00 34.52 136 HIS A N 1
ATOM 1337 C CA . HIS A 1 102 ? 51.319 4.148 11.469 1.00 36.62 136 HIS A CA 1
ATOM 1338 C C . HIS A 1 102 ? 50.081 3.858 12.299 1.00 32.05 136 HIS A C 1
ATOM 1339 O O . HIS A 1 102 ? 50.211 3.453 13.461 1.00 39.93 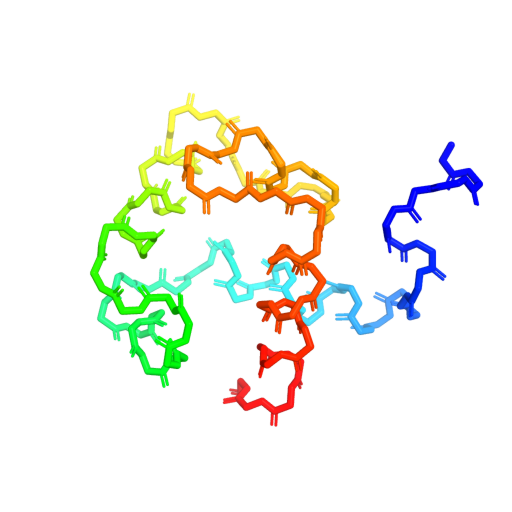136 HIS A O 1
ATOM 1348 N N . HIS A 1 103 ? 48.894 4.041 11.742 1.00 30.54 137 HIS A N 1
ATOM 1349 C CA . HIS A 1 103 ? 47.676 3.661 12.445 1.00 46.00 137 HIS A CA 1
ATOM 1350 C C . HIS A 1 103 ? 47.479 2.148 12.387 1.00 56.45 137 HIS A C 1
ATOM 1351 O O . HIS A 1 103 ? 46.834 1.567 13.262 1.00 63.79 137 HIS A O 1
#

Secondary structure (DSSP, 8-state):
-TTSGGGGS-HHHHHHHHHHHHH--HHHHTTSGGGTTHHHHHHHHHHHHH-S-SSSGGGGGSTT--HHHHHHHHHHHHHH-

Foldseek 3Di:
DCPAPQVVDDPVLFVQLLVCLQDPALVRLVVQVLCNDPNSVQSVVCCVVPNRDPGLSCSCVTPPDDSVSSNVSSVSSSVPD

Sequence (81 aa):
PENALDKLFSSSEQQASSSILHVLNTASTKELEAFRLLRRGRRSSINIVEHRENFGPFQNLESSLMMNVPLFKYKSTVQVCNSSSILHHH

Solvent-accessible surface area: 5230 Å² total; per-residue (Å²): 138,152,144,15,0,18,134,110,28,58,96,144,71,44,56,26,0,20,116,16,0,39,84,9,52,48,172,100,0,64,87,17,154,75,0,139,36,185,54,0,102,29,0,21,85,24,37,122,96,161,25,83,6,131,58,0,55,24,0,72,106,2,88,97,8,159,104,154,17,0,39,86,1,0,76,27,0,36,127,142,127

B-factor: mean 30.3, std 16.67, range [13.07, 129.22]

GO terms:
  GO:0042645 mitochondrial nucleoid (C, IDA)
  GO:0005759 mitochondrial matrix (C, IDA)
  GO:0003711 transcription elongation factor activity (F, IDA)
  GO:1990904 ribonucleoprotein complex (C, IDA)
  GO:0002082 regulation of oxidative phosphorylation (P, IMP)
  GO:1903109 positive regulation of mitochondrial transcription (P, IMP)
  GO:0005515 protein binding (F, IPI)
  GO:0005739 mitochondrion (C, HTP)
  GO:0005739 mitochondrion (C, IDA)
  GO:0003723 RNA binding (F, HDA)

Radius of gyration: 11.32 Å; Cα contacts (8 Å, |Δi|>4): 89; chains: 1; bounding box: 23×22×30 Å

Nearest PDB structures (foldseek):
  5ol9-assembly1_A  TM=1.013E+00  e=2.818E-14  Homo sapiens
  2edu-assembly1_A  TM=7.628E-01  e=7.860E-04  Homo sapiens
  8dss-assembly1_B  TM=9.360E-01  e=9.087E-02  Geobacillus stearothermophilus ATCC 7953
  3bzk-assembly1_A  TM=9.204E-01  e=1.069E+00  Pseudomonas aeruginosa
  8pi9-assembly1_A  TM=3.205E-01  e=8.259E+00  Homo sapiens

Organism: Homo sapiens (NCBI:txid9606)

InterPro domains:
  IPR010994 RuvA domain 2-like [SSF47781] (59-119)
  IPR012337 Ribonuclease H-like superfamily [SSF53098] (170-354)
  IPR036397 Ribonuclease H superfamily [G3DSA:3.30.420.10] (124-359)
  IPR039150 Transcription elongation factor, mitochondrial [PTHR21053] (2-359)
  IPR060575 SAM-like, helix-hairpin-helix tandem [PF12836] (77-128)